Protein AF-A0A7Z7KAS0-F1 (afdb_monomer_lite)

Structure (mmCIF, N/CA/C/O backbone):
data_AF-A0A7Z7KAS0-F1
#
_entry.id   AF-A0A7Z7KAS0-F1
#
loop_
_atom_site.group_PDB
_atom_site.id
_atom_site.type_symbol
_atom_site.label_atom_id
_atom_site.label_alt_id
_atom_site.label_comp_id
_atom_site.label_asym_id
_atom_site.label_entity_id
_atom_site.label_seq_id
_atom_site.pdbx_PDB_ins_code
_atom_site.Cartn_x
_atom_site.Cartn_y
_atom_site.Cartn_z
_atom_site.occupancy
_atom_site.B_iso_or_equiv
_atom_site.auth_seq_id
_atom_site.auth_comp_id
_atom_site.auth_asym_id
_atom_site.auth_atom_id
_atom_site.pdbx_PDB_model_num
ATOM 1 N N . MET A 1 1 ? 20.983 -16.276 -12.371 1.00 66.62 1 MET A N 1
ATOM 2 C CA . MET A 1 1 ? 20.041 -16.273 -11.228 1.00 66.62 1 MET A CA 1
ATOM 3 C C . MET A 1 1 ? 18.870 -15.369 -11.565 1.00 66.62 1 MET A C 1
ATOM 5 O O . MET A 1 1 ? 19.102 -14.253 -12.016 1.00 66.62 1 MET A O 1
ATOM 9 N N . ALA A 1 2 ? 17.635 -15.841 -11.397 1.00 81.25 2 ALA A N 1
ATOM 10 C CA . ALA A 1 2 ? 16.460 -14.990 -11.566 1.00 81.25 2 ALA A CA 1
ATOM 11 C C . ALA A 1 2 ? 16.374 -13.994 -10.400 1.00 81.25 2 ALA A C 1
ATOM 13 O O . ALA A 1 2 ? 16.621 -14.361 -9.251 1.00 81.25 2 ALA A O 1
ATOM 14 N N . LYS A 1 3 ? 16.032 -12.735 -10.686 1.00 86.50 3 LYS A N 1
ATOM 15 C CA . LYS A 1 3 ? 15.763 -11.740 -9.643 1.00 86.50 3 LYS A CA 1
ATOM 16 C C . LYS A 1 3 ? 14.435 -12.104 -8.977 1.00 86.50 3 LYS A C 1
ATOM 18 O O . LYS A 1 3 ? 13.391 -12.055 -9.621 1.00 86.50 3 LYS A O 1
ATOM 23 N N . GLN A 1 4 ? 14.481 -12.514 -7.713 1.00 91.38 4 GLN A N 1
ATOM 24 C CA . GLN A 1 4 ? 13.290 -12.897 -6.961 1.00 91.38 4 GLN A CA 1
ATOM 25 C C . GLN A 1 4 ? 12.631 -11.657 -6.346 1.00 91.38 4 GLN A C 1
ATOM 27 O O . GLN A 1 4 ? 13.262 -10.922 -5.592 1.00 91.38 4 GLN A O 1
ATOM 32 N N . GLN A 1 5 ? 11.344 -11.454 -6.630 1.00 93.06 5 GLN A N 1
ATOM 33 C CA . GLN A 1 5 ? 10.521 -10.410 -6.021 1.00 93.06 5 GLN A CA 1
ATOM 34 C C . GLN A 1 5 ? 9.227 -11.026 -5.488 1.00 93.06 5 GLN A C 1
ATOM 36 O O . GLN A 1 5 ? 8.613 -11.879 -6.132 1.00 93.06 5 GLN A O 1
ATOM 41 N N . ARG A 1 6 ? 8.781 -10.590 -4.306 1.00 94.31 6 ARG A N 1
ATOM 42 C CA . ARG A 1 6 ? 7.465 -10.972 -3.786 1.00 94.31 6 ARG A CA 1
ATOM 43 C C . ARG A 1 6 ? 6.379 -10.151 -4.483 1.00 94.31 6 ARG A C 1
ATOM 45 O O . ARG A 1 6 ? 6.483 -8.935 -4.593 1.00 94.31 6 ARG A O 1
ATOM 52 N N . CYS A 1 7 ? 5.323 -10.822 -4.938 1.00 96.50 7 CYS A N 1
ATOM 53 C CA . CYS A 1 7 ? 4.215 -10.172 -5.634 1.00 96.50 7 CYS A CA 1
ATOM 54 C C . CYS A 1 7 ? 3.517 -9.133 -4.738 1.00 96.50 7 CYS A C 1
ATOM 56 O O . CYS A 1 7 ? 3.092 -9.451 -3.624 1.00 96.50 7 CYS A O 1
ATOM 58 N N . LEU A 1 8 ? 3.338 -7.917 -5.260 1.00 96.62 8 LEU A N 1
ATOM 59 C CA . LEU A 1 8 ? 2.699 -6.796 -4.562 1.00 96.62 8 LEU A CA 1
ATOM 60 C C . LEU A 1 8 ? 1.249 -7.095 -4.157 1.00 96.62 8 LEU A C 1
ATOM 62 O O . LEU A 1 8 ? 0.803 -6.655 -3.101 1.00 96.62 8 LEU A O 1
ATOM 66 N N . VAL A 1 9 ? 0.535 -7.920 -4.934 1.00 97.44 9 VAL A N 1
ATOM 67 C CA . VAL A 1 9 ? -0.824 -8.377 -4.593 1.00 97.44 9 VAL A CA 1
ATOM 68 C C . VAL A 1 9 ? -0.826 -9.157 -3.276 1.00 97.44 9 VAL A C 1
ATOM 70 O O . VAL A 1 9 ? -1.705 -8.959 -2.438 1.00 97.44 9 VAL A O 1
ATOM 73 N N . HIS A 1 10 ? 0.173 -10.019 -3.058 1.00 97.88 10 HIS A N 1
ATOM 74 C CA . HIS A 1 10 ? 0.294 -10.775 -1.811 1.00 97.88 10 HIS A CA 1
ATOM 75 C C . HIS A 1 10 ? 0.683 -9.880 -0.632 1.00 97.88 10 HIS A C 1
ATOM 77 O O . HIS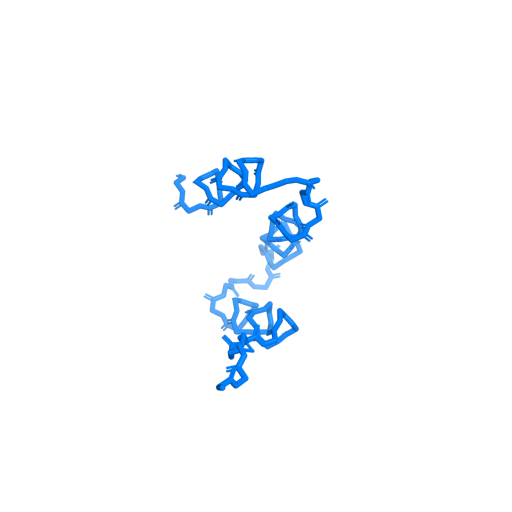 A 1 10 ? 0.188 -10.088 0.473 1.00 97.88 10 HIS A O 1
ATOM 83 N N . ILE A 1 11 ? 1.511 -8.858 -0.861 1.00 97.69 11 ILE A N 1
ATOM 84 C CA . ILE A 1 11 ? 1.861 -7.881 0.178 1.00 97.69 11 ILE A CA 1
ATOM 85 C C . ILE A 1 11 ? 0.620 -7.078 0.595 1.00 97.69 11 ILE A C 1
ATOM 87 O O . ILE A 1 11 ? 0.301 -7.039 1.781 1.00 97.69 11 ILE A O 1
ATOM 91 N N . GLY A 1 12 ? -0.143 -6.537 -0.361 1.00 97.81 12 GLY A N 1
ATOM 92 C CA . GLY A 1 12 ? -1.374 -5.791 -0.074 1.00 97.81 12 GLY A CA 1
ATOM 93 C C . GLY A 1 12 ? -2.428 -6.627 0.664 1.00 97.81 12 GLY A C 1
ATOM 94 O O . GLY A 1 12 ? -3.027 -6.159 1.631 1.00 97.81 12 GLY A O 1
ATOM 95 N N . ARG A 1 13 ? -2.609 -7.902 0.281 1.00 98.06 13 ARG A N 1
ATOM 96 C CA . ARG A 1 13 ? -3.493 -8.836 1.009 1.00 98.06 13 ARG A CA 1
ATOM 97 C C . ARG A 1 13 ? -3.030 -9.070 2.449 1.00 98.06 13 ARG A C 1
ATOM 99 O O . ARG A 1 13 ? -3.861 -9.073 3.356 1.00 98.06 13 ARG A O 1
ATOM 106 N N . ASN A 1 14 ? -1.724 -9.223 2.669 1.00 98.06 14 ASN A N 1
ATOM 107 C CA . ASN A 1 14 ? -1.174 -9.395 4.013 1.00 98.06 14 ASN A CA 1
ATOM 108 C C . ASN A 1 14 ? -1.404 -8.153 4.880 1.00 98.06 14 ASN A C 1
ATOM 110 O O . ASN A 1 14 ? -1.884 -8.301 6.001 1.00 98.06 14 ASN A O 1
ATOM 114 N N . ILE A 1 15 ? -1.150 -6.948 4.358 1.00 97.69 15 ILE A N 1
ATOM 115 C CA . ILE A 1 15 ? -1.416 -5.685 5.068 1.00 97.69 15 ILE A CA 1
ATOM 116 C C . ILE A 1 15 ? -2.898 -5.599 5.459 1.00 97.69 15 ILE A C 1
ATOM 118 O O . ILE A 1 15 ? -3.222 -5.438 6.635 1.00 97.69 15 ILE A O 1
ATOM 122 N N . ALA A 1 16 ? -3.812 -5.820 4.507 1.00 98.00 16 ALA A N 1
ATOM 123 C CA . ALA A 1 16 ? -5.257 -5.781 4.751 1.00 98.00 16 ALA A CA 1
ATOM 124 C C . ALA A 1 16 ? -5.719 -6.747 5.859 1.00 98.00 16 ALA A C 1
ATOM 126 O O . ALA A 1 16 ? -6.678 -6.454 6.578 1.00 98.00 16 ALA A O 1
ATOM 127 N N . SER A 1 17 ? -5.044 -7.891 6.013 1.00 98.06 17 SER A N 1
ATOM 128 C CA . SER A 1 17 ? -5.354 -8.876 7.057 1.00 98.06 17 SER A CA 1
ATOM 129 C C . SER A 1 17 ? -4.961 -8.430 8.472 1.00 98.06 17 SER A C 1
ATOM 131 O O . SER A 1 17 ? -5.489 -8.972 9.440 1.00 98.06 17 SER A O 1
ATOM 133 N N . LYS A 1 18 ? -4.051 -7.454 8.602 1.00 97.62 18 LYS A N 1
ATOM 134 C CA . LYS A 1 18 ? -3.483 -6.997 9.883 1.00 97.62 18 LYS A CA 1
ATOM 135 C C . LYS A 1 18 ? -4.019 -5.651 10.363 1.00 97.62 18 LYS A C 1
ATOM 137 O O . LYS A 1 18 ? -3.724 -5.259 11.485 1.00 97.62 18 LYS A O 1
ATOM 142 N N . VAL A 1 19 ? -4.827 -4.972 9.553 1.00 97.50 19 VAL A N 1
ATOM 143 C CA . VAL A 1 19 ? -5.386 -3.653 9.879 1.00 97.50 19 VAL A CA 1
ATOM 144 C C . VAL A 1 19 ? -6.902 -3.716 10.073 1.00 97.50 19 VAL A C 1
ATOM 146 O O . VAL A 1 19 ? -7.590 -4.584 9.513 1.00 97.50 19 VAL A O 1
ATOM 149 N N . LYS A 1 20 ? -7.437 -2.790 10.880 1.00 98.12 20 LYS A N 1
ATOM 150 C CA . LYS A 1 20 ? -8.879 -2.689 11.147 1.00 98.12 20 LYS A CA 1
ATOM 151 C C . LYS A 1 20 ? -9.633 -2.439 9.847 1.00 98.12 20 LYS A C 1
ATOM 153 O O . LYS A 1 20 ? -9.156 -1.741 8.959 1.00 98.12 20 LYS A O 1
ATOM 158 N N . ARG A 1 21 ? -10.850 -2.984 9.746 1.00 97.81 21 ARG A N 1
ATOM 159 C CA . ARG A 1 21 ? -11.666 -2.890 8.524 1.00 97.81 21 ARG A CA 1
ATOM 160 C C . ARG A 1 21 ? -11.918 -1.445 8.084 1.00 97.81 21 ARG A C 1
ATOM 162 O O . ARG A 1 21 ? -11.880 -1.197 6.885 1.00 97.81 21 ARG A O 1
ATOM 169 N N . ALA A 1 22 ? -12.142 -0.543 9.042 1.00 98.12 22 ALA A N 1
ATOM 170 C CA . ALA A 1 22 ? -12.373 0.879 8.791 1.00 98.12 22 ALA A CA 1
ATOM 171 C C . ALA A 1 22 ? -11.169 1.565 8.117 1.00 98.12 22 ALA A C 1
ATOM 173 O O . ALA A 1 22 ? -11.361 2.390 7.232 1.00 98.12 22 ALA A O 1
ATOM 174 N N . ASP A 1 23 ? -9.947 1.143 8.450 1.00 98.00 23 ASP A N 1
ATOM 175 C CA . ASP A 1 23 ? -8.711 1.793 7.993 1.00 98.00 23 ASP A CA 1
ATOM 176 C C . ASP A 1 23 ? -8.147 1.168 6.704 1.00 98.00 23 ASP A C 1
ATOM 178 O O . ASP A 1 23 ? -7.258 1.727 6.064 1.00 98.00 23 ASP A O 1
ATOM 182 N N . ARG A 1 24 ? -8.666 0.002 6.286 1.00 97.56 24 ARG A N 1
ATOM 183 C CA . ARG A 1 24 ? -8.144 -0.766 5.138 1.00 97.56 24 ARG A CA 1
ATOM 184 C C . ARG A 1 24 ? -8.051 0.052 3.861 1.00 97.56 24 ARG A C 1
ATOM 186 O O . ARG A 1 24 ? -7.055 -0.064 3.160 1.00 97.56 24 ARG A O 1
ATOM 193 N N . ALA A 1 25 ? -9.094 0.811 3.534 1.00 97.88 25 ALA A N 1
ATOM 194 C CA . ALA A 1 25 ? -9.130 1.568 2.288 1.00 97.88 25 ALA A CA 1
ATOM 195 C C . ALA A 1 25 ? -8.006 2.611 2.257 1.00 97.88 25 ALA A C 1
ATOM 197 O O . ALA A 1 25 ? -7.218 2.622 1.317 1.00 97.88 25 ALA A O 1
ATOM 198 N N . LEU A 1 26 ? -7.880 3.402 3.326 1.00 97.81 26 LEU A N 1
ATOM 199 C CA . LEU A 1 26 ? -6.848 4.427 3.460 1.00 97.81 26 LEU A CA 1
ATOM 200 C C . LEU A 1 26 ? -5.438 3.827 3.380 1.00 97.81 26 LEU A C 1
ATOM 202 O O . LEU A 1 26 ? -4.640 4.240 2.544 1.00 97.81 26 LEU A O 1
ATOM 206 N N . ILE A 1 27 ? -5.160 2.804 4.193 1.00 97.94 27 ILE A N 1
ATOM 207 C CA . ILE A 1 27 ? -3.836 2.168 4.264 1.00 97.94 27 ILE A CA 1
ATOM 208 C C . ILE A 1 27 ? -3.466 1.517 2.927 1.00 97.94 27 ILE A C 1
ATOM 210 O O . ILE A 1 27 ? -2.320 1.595 2.487 1.00 97.94 27 ILE A O 1
ATOM 214 N N . LEU A 1 28 ? -4.421 0.872 2.247 1.00 98.12 28 LEU A N 1
ATOM 215 C CA . LEU A 1 28 ? -4.148 0.271 0.945 1.00 98.12 28 LEU A CA 1
ATOM 216 C C . LEU A 1 28 ? -3.904 1.323 -0.133 1.00 98.12 28 LEU A C 1
ATOM 218 O O . LEU A 1 28 ? -3.026 1.088 -0.955 1.00 98.12 28 LEU A O 1
ATOM 222 N N . GLU A 1 29 ? -4.620 2.453 -0.135 1.00 98.00 29 GLU A N 1
ATOM 223 C CA . GLU A 1 29 ? -4.336 3.564 -1.056 1.00 98.00 29 GLU A CA 1
ATOM 224 C C . GLU A 1 29 ? -2.946 4.162 -0.814 1.00 98.00 29 GLU A C 1
ATOM 226 O O . GLU A 1 29 ? -2.206 4.362 -1.777 1.00 98.00 29 GLU A O 1
ATOM 231 N N . GLN A 1 30 ? -2.537 4.347 0.446 1.00 97.81 30 GLN A N 1
ATOM 232 C CA . GLN A 1 30 ? -1.169 4.763 0.776 1.00 97.81 30 GLN A CA 1
ATOM 233 C C . GLN A 1 30 ? -0.137 3.731 0.303 1.00 97.81 30 GLN A C 1
ATOM 235 O O . GLN A 1 30 ? 0.855 4.093 -0.313 1.00 97.81 30 GLN A O 1
ATOM 240 N N . PHE A 1 31 ? -0.390 2.431 0.470 1.00 98.31 31 PHE A N 1
ATOM 241 C CA . PHE A 1 31 ? 0.498 1.401 -0.077 1.00 98.31 31 PHE A CA 1
ATOM 242 C C . PHE A 1 31 ? 0.614 1.471 -1.615 1.00 98.31 31 PHE A C 1
ATOM 244 O O . PHE A 1 31 ? 1.669 1.143 -2.167 1.00 98.31 31 PHE A O 1
ATOM 251 N N . LYS A 1 32 ? -0.431 1.924 -2.331 1.00 97.88 32 LYS A N 1
ATOM 252 C CA . LYS A 1 32 ? -0.370 2.084 -3.796 1.00 97.88 32 LYS A CA 1
ATOM 253 C C . LYS A 1 32 ? 0.602 3.157 -4.248 1.00 97.88 32 LYS A C 1
ATOM 255 O O . LYS A 1 32 ? 1.151 3.009 -5.338 1.00 97.88 32 LYS A O 1
ATOM 260 N N . THR A 1 33 ? 0.807 4.215 -3.464 1.00 98.00 33 THR A N 1
ATOM 261 C CA . THR A 1 33 ? 1.716 5.306 -3.849 1.00 98.00 33 THR A CA 1
ATOM 262 C C . THR A 1 33 ? 3.148 4.791 -3.997 1.00 98.00 33 THR A C 1
ATOM 264 O O . THR A 1 33 ? 3.830 5.162 -4.945 1.00 98.00 33 THR A O 1
ATOM 267 N N . ILE A 1 34 ? 3.550 3.833 -3.154 1.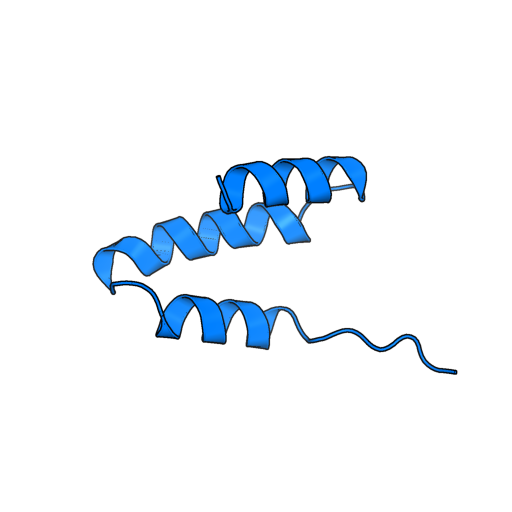00 98.25 34 ILE A N 1
ATOM 268 C CA . ILE A 1 34 ? 4.891 3.236 -3.145 1.00 98.25 34 ILE A CA 1
ATOM 269 C C . ILE A 1 34 ? 5.206 2.550 -4.476 1.00 98.25 34 ILE A C 1
ATOM 271 O O . ILE A 1 34 ? 6.236 2.815 -5.088 1.00 98.25 34 ILE A O 1
ATOM 275 N N . TYR A 1 35 ? 4.327 1.659 -4.946 1.00 96.75 35 TYR A N 1
ATOM 276 C CA . TYR A 1 35 ? 4.591 0.892 -6.168 1.00 96.75 35 TYR A CA 1
ATOM 277 C C . TYR A 1 35 ? 4.166 1.610 -7.458 1.00 96.75 35 TYR A C 1
ATOM 279 O O . TYR A 1 35 ? 4.402 1.086 -8.546 1.00 96.75 35 TYR A O 1
ATOM 287 N N . ARG A 1 36 ? 3.514 2.774 -7.347 1.00 97.69 36 ARG A N 1
ATOM 288 C CA . ARG A 1 36 ? 3.196 3.666 -8.474 1.00 97.69 36 ARG A CA 1
ATOM 289 C C . ARG A 1 36 ? 4.204 4.803 -8.657 1.00 97.69 36 ARG A C 1
ATOM 291 O O . ARG A 1 36 ? 4.069 5.544 -9.625 1.00 97.69 36 ARG A O 1
ATOM 298 N N . ALA A 1 37 ? 5.169 4.945 -7.751 1.00 98.19 37 ALA A N 1
ATOM 299 C CA . ALA A 1 37 ? 6.241 5.927 -7.853 1.00 98.19 37 ALA A CA 1
ATOM 300 C C . ALA A 1 37 ? 7.029 5.777 -9.166 1.00 98.19 37 ALA A C 1
ATOM 302 O O . ALA A 1 37 ? 7.186 4.668 -9.684 1.00 98.19 37 ALA A O 1
ATOM 303 N N . ILE A 1 38 ? 7.526 6.896 -9.702 1.00 97.50 38 ILE A N 1
ATOM 304 C CA . ILE A 1 38 ? 8.189 6.936 -11.015 1.00 97.50 38 ILE A CA 1
ATOM 305 C C . I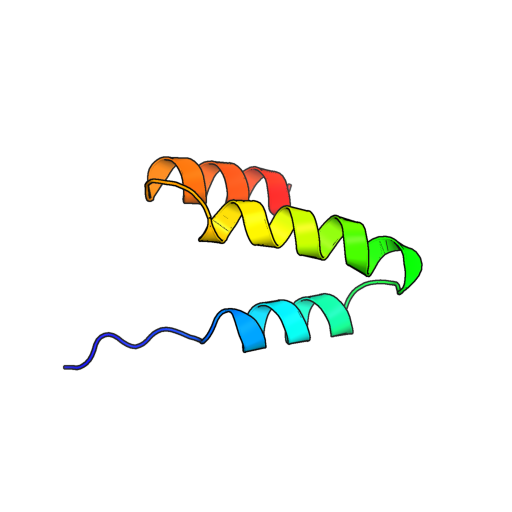LE A 1 38 ? 9.594 6.328 -10.932 1.00 97.50 38 ILE A C 1
ATOM 307 O O . ILE A 1 38 ? 10.075 5.701 -11.877 1.00 97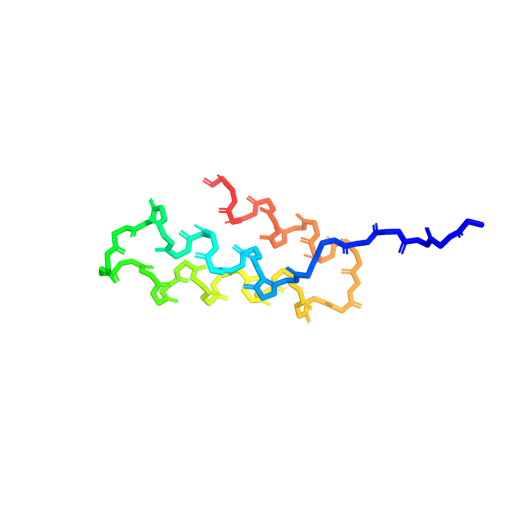.50 38 ILE A O 1
ATOM 311 N N . ASN A 1 39 ? 10.254 6.503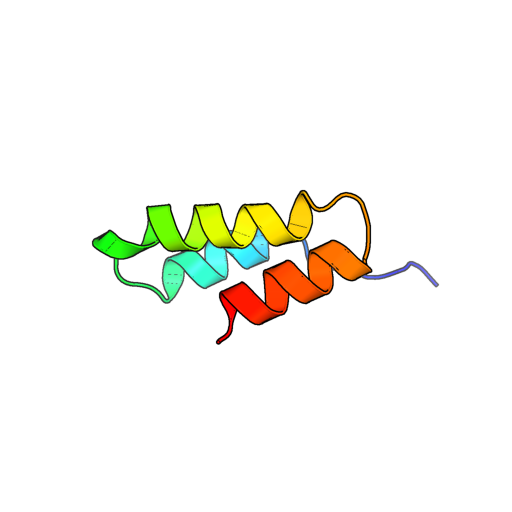 -9.790 1.00 98.06 39 ASN A N 1
ATOM 312 C CA . ASN A 1 39 ? 11.619 6.060 -9.539 1.00 98.06 39 ASN A CA 1
ATOM 313 C C . ASN A 1 39 ? 11.773 5.504 -8.113 1.00 98.06 39 ASN A C 1
ATOM 315 O O . ASN A 1 39 ? 10.854 5.528 -7.290 1.00 98.06 39 ASN A O 1
ATOM 319 N N . VAL A 1 40 ? 12.950 4.941 -7.838 1.00 97.50 40 VAL A N 1
ATOM 320 C CA . VAL A 1 40 ? 13.242 4.266 -6.567 1.00 97.50 40 VAL A CA 1
ATOM 321 C C . VAL A 1 40 ? 13.322 5.267 -5.415 1.00 97.50 40 VAL A C 1
ATOM 323 O O . VAL A 1 40 ? 12.979 4.928 -4.285 1.00 97.50 40 VAL A O 1
ATOM 326 N N . GLU A 1 41 ? 13.768 6.489 -5.680 1.00 98.19 41 GLU A N 1
ATOM 327 C CA . GLU A 1 41 ? 13.899 7.571 -4.710 1.00 98.19 41 GLU A CA 1
ATOM 328 C C . GLU A 1 41 ? 12.521 8.006 -4.193 1.00 98.19 41 GLU A C 1
ATOM 330 O O . GLU A 1 41 ? 12.295 8.009 -2.983 1.00 98.19 41 GLU A O 1
ATOM 335 N N . GLU A 1 42 ? 11.572 8.255 -5.096 1.00 98.00 42 GLU A N 1
ATOM 336 C CA . GLU A 1 42 ? 10.168 8.524 -4.769 1.00 98.00 42 GLU A CA 1
ATOM 337 C C . GLU A 1 42 ? 9.521 7.339 -4.045 1.00 98.00 42 GLU A C 1
ATOM 339 O O . GLU A 1 42 ? 8.816 7.527 -3.054 1.00 98.00 42 GLU A O 1
ATOM 344 N N . ALA A 1 43 ? 9.797 6.104 -4.481 1.00 98.19 43 ALA A N 1
ATOM 345 C CA . ALA A 1 43 ? 9.277 4.911 -3.815 1.00 98.19 43 ALA A CA 1
ATOM 346 C C . ALA A 1 43 ? 9.783 4.797 -2.367 1.00 98.19 43 ALA A C 1
ATOM 348 O O . ALA A 1 43 ? 9.023 4.413 -1.480 1.00 98.19 43 ALA A O 1
ATOM 349 N N . LYS A 1 44 ? 11.052 5.145 -2.109 1.00 98.06 44 LYS A N 1
ATOM 350 C CA . LYS A 1 44 ? 11.637 5.169 -0.757 1.00 98.06 44 LYS A CA 1
ATOM 351 C C . LYS A 1 44 ? 11.010 6.255 0.116 1.00 98.06 44 LYS A C 1
ATOM 353 O O . LYS A 1 44 ? 10.738 5.986 1.279 1.00 98.06 44 LYS A O 1
ATOM 358 N N . GLN A 1 45 ? 10.746 7.439 -0.436 1.00 98.00 45 GLN A N 1
ATOM 359 C CA . GLN A 1 45 ? 10.059 8.518 0.284 1.00 98.00 45 GLN A CA 1
ATOM 360 C C . GLN A 1 45 ? 8.614 8.139 0.631 1.00 98.00 45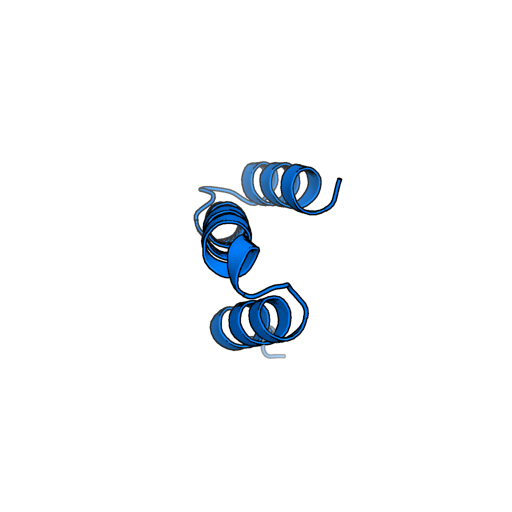 GLN A C 1
ATOM 362 O O . GLN A 1 45 ? 8.187 8.296 1.773 1.00 98.00 45 GLN A O 1
ATOM 367 N N . ALA A 1 46 ? 7.879 7.576 -0.332 1.00 97.94 46 ALA A N 1
ATOM 368 C CA . ALA A 1 46 ? 6.525 7.080 -0.111 1.00 97.94 46 ALA A CA 1
ATOM 369 C C . ALA A 1 46 ? 6.493 5.935 0.914 1.00 97.94 46 ALA A C 1
ATOM 371 O O . ALA A 1 46 ? 5.564 5.851 1.713 1.00 97.94 46 ALA A O 1
ATOM 372 N N . LEU A 1 47 ? 7.511 5.066 0.908 1.00 98.06 47 LEU A N 1
ATOM 373 C CA . LEU A 1 47 ? 7.660 3.997 1.893 1.00 98.06 47 LEU A CA 1
ATOM 374 C C . LEU A 1 47 ? 7.913 4.551 3.300 1.00 98.06 47 LEU A C 1
ATOM 376 O O . LEU A 1 47 ? 7.299 4.068 4.245 1.00 98.06 47 LEU A O 1
ATOM 380 N N . ASP A 1 48 ? 8.780 5.553 3.439 1.00 97.88 48 ASP A N 1
ATOM 381 C CA . ASP A 1 48 ? 9.049 6.207 4.724 1.00 97.88 48 ASP A CA 1
ATOM 382 C C . ASP A 1 48 ? 7.775 6.847 5.297 1.00 97.88 48 ASP A C 1
ATOM 384 O O . ASP A 1 48 ? 7.388 6.551 6.424 1.00 97.88 48 ASP A O 1
ATOM 388 N N . SER A 1 49 ? 7.037 7.586 4.459 1.00 97.06 49 SER A N 1
ATOM 389 C CA . SER A 1 49 ? 5.743 8.194 4.820 1.00 97.06 49 SER A CA 1
ATOM 390 C C . SER A 1 49 ? 4.634 7.178 5.128 1.00 97.06 49 SER A C 1
ATOM 392 O O . SER A 1 49 ? 3.596 7.542 5.669 1.00 97.06 49 SER A O 1
ATOM 394 N N . PHE A 1 50 ? 4.792 5.920 4.711 1.00 97.00 50 PHE A N 1
ATOM 395 C CA . PHE A 1 50 ? 3.837 4.848 4.991 1.00 97.00 50 PHE A CA 1
ATOM 396 C C . PHE A 1 50 ? 4.122 4.142 6.324 1.00 97.00 50 PHE A C 1
ATOM 398 O O . PHE A 1 50 ? 3.211 3.564 6.915 1.00 97.00 50 PHE A O 1
ATOM 405 N N . ILE A 1 51 ? 5.384 4.127 6.763 1.00 95.75 51 ILE A N 1
ATOM 406 C CA . ILE A 1 51 ? 5.834 3.397 7.956 1.00 95.75 51 ILE A CA 1
ATOM 407 C C . ILE A 1 51 ? 5.855 4.296 9.200 1.00 95.75 51 ILE A C 1
ATOM 409 O O . ILE A 1 51 ? 5.592 3.789 10.293 1.00 95.75 51 ILE A O 1
ATOM 413 N N . ASN A 1 52 ? 6.170 5.583 9.031 1.00 91.38 52 ASN A N 1
ATOM 414 C CA . ASN A 1 52 ? 6.282 6.580 10.101 1.00 91.38 52 ASN A CA 1
ATOM 415 C C . ASN A 1 52 ? 5.014 7.432 10.221 1.00 91.38 52 ASN A C 1
ATOM 417 O O . ASN A 1 52 ? 4.660 7.774 11.372 1.00 91.38 52 ASN A O 1
#

Secondary structure (DSSP, 8-state):
-------HHHHHHHHHHHS-TTTHHHHHHHHHHHHH-SSHHHHHHHHHHHH-

InterPro domains:
  IPR001207 Transposase, mutator type [PF00872] (2-51)

Organism: Streptococcus agalactiae (NCBI:txid1311)

Foldseek 3Di:
DDDDDDDPVVVLVVVLVPDDPVCSVVLSVLSVQLVPDPDNVSNVVSVVVSPD

pLDDT: mean 96.21, std 5.14, range [66.62, 98.31]

Radius of gyration: 12.17 Å; chains: 1; bounding box: 32×25×23 Å

Sequence (52 aa):
MAKQQRCLVHIGRNIASKVKRADRALILEQFKTIYRAINVEEAKQALDSFIN